Protein AF-A0AAW1JDB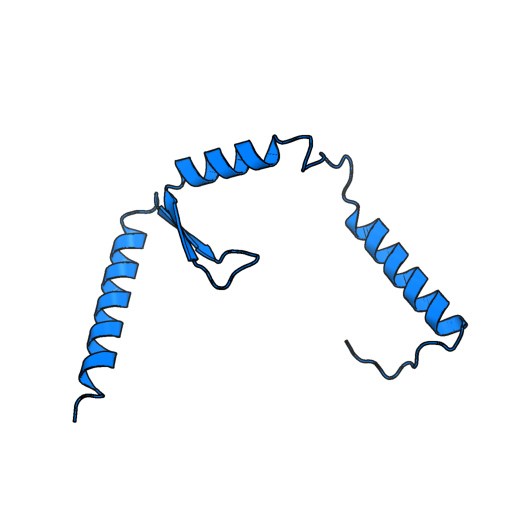0-F1 (afdb_monomer_lite)

Secondary structure (DSSP, 8-state):
--SSHHHHHHHHHHHHHHHHHHH-TTEEEEE-SSSS-EEEEEHHHHHHHHHHHHH-TTT----SS--HHHHHHHHHHHHHHHHHTT-S-TT---

pLDDT: mean 84.38, std 12.78, range [47.09, 95.62]

Foldseek 3Di:
DPPPVVVVVVVVVVVVVVVVCVVCVQWDWDQDDPDRDIDIDGPVVVVVVVVVVQPPPVPDDDDPDDCVVVVVVVVVVVVVVCVVVVVDDPPDDD

Radius of gyration: 23.75 Å; chains: 1; bounding box: 60×23×52 Å

Organism: Popillia japonica (NCBI:txid7064)

Sequence (94 aa):
MKSNEKSDTNCKLVGDVRKFLREHSNVIISRTDKTNSTVCMYVDEYNHKMLELLQDVDVYKILKNDPTTTYERKSNQFIKELKNLGRMSMSTKF

Structure (mmCIF, N/CA/C/O backbone):
data_AF-A0AAW1JDB0-F1
#
_entry.id   AF-A0AAW1JDB0-F1
#
loop_
_atom_site.group_PDB
_atom_site.id
_atom_site.type_symbol
_atom_site.label_atom_id
_atom_site.label_alt_id
_atom_site.label_comp_id
_atom_site.label_asym_id
_atom_site.label_entity_id
_atom_site.label_seq_id
_atom_site.pdbx_PDB_ins_code
_atom_site.Cartn_x
_atom_site.Cartn_y
_atom_site.Cartn_z
_atom_site.occupancy
_atom_site.B_iso_or_equiv
_atom_site.auth_seq_id
_atom_site.auth_comp_id
_atom_site.auth_asym_id
_atom_site.auth_atom_id
_atom_site.pdbx_PDB_model_num
ATOM 1 N N . MET A 1 1 ? 42.987 -17.247 0.116 1.00 47.09 1 MET A N 1
ATOM 2 C CA . MET A 1 1 ? 43.103 -15.831 -0.310 1.00 47.09 1 MET A CA 1
ATOM 3 C C . MET A 1 1 ? 42.086 -15.485 -1.418 1.00 47.09 1 MET A C 1
ATOM 5 O O . MET A 1 1 ? 42.480 -14.972 -2.448 1.00 47.09 1 MET A O 1
ATOM 9 N N . LYS A 1 2 ? 40.779 -15.772 -1.250 1.00 48.91 2 LYS A N 1
ATOM 10 C CA . LYS A 1 2 ? 39.721 -15.484 -2.262 1.00 48.91 2 LYS A CA 1
ATOM 11 C C . LYS A 1 2 ? 38.527 -14.686 -1.702 1.00 48.91 2 LYS A C 1
ATOM 13 O O . LYS A 1 2 ? 37.485 -14.582 -2.341 1.00 48.91 2 LYS A O 1
ATOM 18 N N . SER A 1 3 ? 38.647 -14.176 -0.479 1.00 52.06 3 SER A N 1
ATOM 19 C CA . SER A 1 3 ? 37.551 -13.542 0.263 1.00 52.06 3 SER A CA 1
ATOM 20 C C . SER A 1 3 ? 37.455 -12.024 0.064 1.00 52.06 3 SER A C 1
ATOM 22 O O . SER A 1 3 ? 36.375 -11.488 0.267 1.00 52.06 3 SER A O 1
ATOM 24 N N . ASN A 1 4 ? 38.526 -11.349 -0.377 1.00 56.72 4 ASN A N 1
ATOM 25 C CA . ASN A 1 4 ? 38.585 -9.879 -0.443 1.00 56.72 4 ASN A CA 1
ATOM 26 C C . ASN A 1 4 ? 38.237 -9.283 -1.825 1.00 56.72 4 ASN A C 1
ATOM 28 O O . ASN A 1 4 ? 37.748 -8.170 -1.911 1.00 56.72 4 ASN A O 1
ATOM 32 N N . GLU A 1 5 ? 38.411 -10.021 -2.926 1.00 56.59 5 GLU A N 1
ATOM 33 C CA . GLU A 1 5 ? 38.031 -9.525 -4.267 1.00 56.59 5 GLU A CA 1
ATOM 34 C C . GLU A 1 5 ? 36.511 -9.479 -4.483 1.00 56.59 5 GLU A C 1
ATOM 36 O O . GLU A 1 5 ? 36.004 -8.682 -5.277 1.00 56.59 5 GLU A O 1
ATOM 41 N N . LYS A 1 6 ? 35.764 -10.333 -3.769 1.00 56.75 6 LYS A N 1
ATOM 42 C CA . LYS A 1 6 ? 34.301 -10.425 -3.882 1.00 56.75 6 LYS A CA 1
ATOM 43 C C . LYS A 1 6 ? 33.572 -9.250 -3.222 1.00 56.75 6 LYS A C 1
ATOM 45 O O . LYS A 1 6 ? 32.451 -8.944 -3.622 1.00 56.75 6 LYS A O 1
ATOM 50 N N . SER A 1 7 ? 34.161 -8.594 -2.220 1.00 58.25 7 SER A N 1
ATOM 51 C CA . SER A 1 7 ? 33.568 -7.400 -1.597 1.00 58.25 7 SER A CA 1
ATOM 52 C C . SER A 1 7 ? 33.683 -6.176 -2.505 1.00 58.25 7 SER A C 1
ATOM 54 O O . SER A 1 7 ? 32.718 -5.427 -2.655 1.00 58.25 7 SER A O 1
ATOM 56 N N . ASP A 1 8 ? 34.822 -6.020 -3.180 1.00 62.06 8 ASP A N 1
ATOM 57 C CA . ASP A 1 8 ? 35.105 -4.847 -4.014 1.00 62.06 8 ASP A CA 1
ATOM 58 C C . ASP A 1 8 ? 34.314 -4.858 -5.328 1.00 62.06 8 ASP A C 1
ATOM 60 O O . ASP A 1 8 ? 33.843 -3.819 -5.794 1.00 62.06 8 ASP A O 1
ATOM 64 N N . THR A 1 9 ? 34.097 -6.043 -5.906 1.00 70.38 9 THR A N 1
ATOM 65 C CA . THR A 1 9 ? 33.233 -6.220 -7.087 1.00 70.38 9 THR A CA 1
ATOM 66 C C . THR A 1 9 ? 31.762 -5.948 -6.776 1.00 70.38 9 THR A C 1
ATOM 68 O O . THR A 1 9 ? 31.083 -5.307 -7.577 1.00 70.38 9 THR A O 1
ATOM 71 N N . ASN A 1 10 ? 31.277 -6.346 -5.595 1.00 69.62 10 ASN A N 1
ATOM 72 C CA . ASN A 1 10 ? 29.913 -6.033 -5.161 1.00 69.62 10 ASN A CA 1
ATOM 73 C C . ASN A 1 10 ? 29.696 -4.528 -4.967 1.00 69.62 10 ASN A C 1
ATOM 75 O O . ASN A 1 10 ? 28.653 -4.004 -5.348 1.00 69.62 10 ASN A O 1
ATOM 79 N N . CYS A 1 11 ? 30.681 -3.813 -4.418 1.00 73.38 11 CYS A N 1
ATOM 80 C CA . CYS A 1 11 ? 30.575 -2.369 -4.215 1.00 73.38 11 CYS A CA 1
ATOM 81 C C . CYS A 1 11 ? 30.480 -1.606 -5.551 1.00 73.38 11 CYS A C 1
ATOM 83 O O . CYS A 1 11 ? 29.650 -0.705 -5.696 1.00 73.38 11 CYS A O 1
ATOM 85 N N . LYS A 1 12 ? 31.264 -2.024 -6.558 1.00 81.31 12 LYS A N 1
ATOM 86 C CA . LYS A 1 12 ? 31.193 -1.476 -7.924 1.00 81.31 12 LYS A CA 1
ATOM 87 C C . LYS A 1 12 ? 29.837 -1.747 -8.580 1.00 81.31 12 LYS A C 1
ATOM 89 O O . LYS A 1 12 ? 29.187 -0.809 -9.028 1.00 81.31 12 LYS A O 1
ATOM 94 N N . LEU A 1 13 ? 29.362 -2.992 -8.521 1.00 86.94 13 LEU A N 1
ATOM 95 C CA . LEU A 1 13 ? 28.062 -3.382 -9.070 1.00 86.94 13 LEU A CA 1
ATOM 96 C C . LEU A 1 13 ? 26.903 -2.588 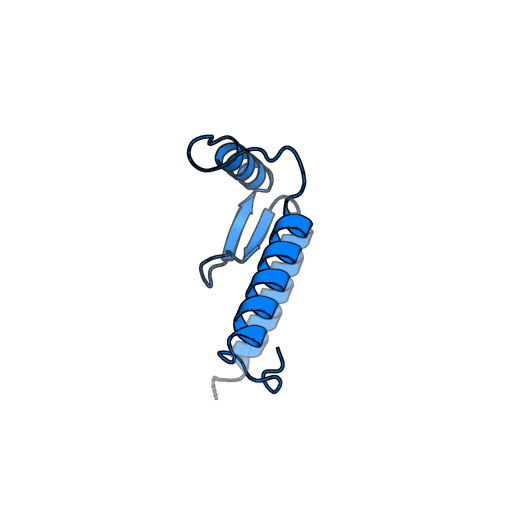-8.446 1.00 86.94 13 LEU A C 1
ATOM 98 O O . LEU A 1 13 ? 26.014 -2.123 -9.153 1.00 86.94 13 LEU A O 1
ATOM 102 N N . VAL A 1 14 ? 26.915 -2.384 -7.125 1.00 87.81 14 VAL A N 1
ATOM 103 C CA . VAL A 1 14 ? 25.898 -1.566 -6.441 1.00 87.81 14 VAL A CA 1
ATOM 104 C C . VAL A 1 14 ? 25.946 -0.110 -6.913 1.00 87.81 14 VAL A C 1
ATOM 106 O O . VAL A 1 14 ? 24.896 0.518 -7.066 1.00 87.81 14 VAL A O 1
ATOM 109 N N . GLY A 1 15 ? 27.142 0.433 -7.155 1.00 88.62 15 GLY A N 1
ATOM 110 C CA . GLY A 1 15 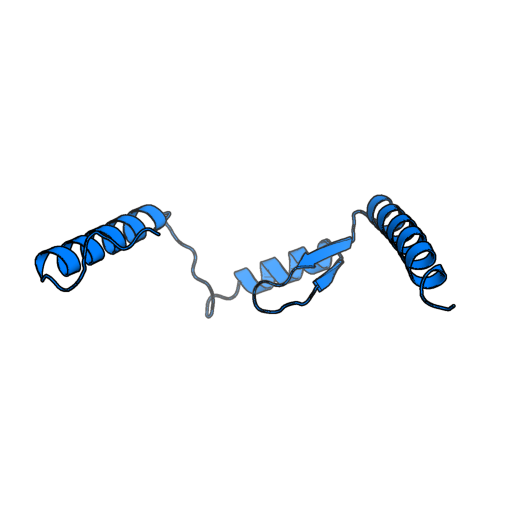? 27.322 1.767 -7.729 1.00 88.62 15 GLY A CA 1
ATOM 111 C C . GLY A 1 15 ? 26.684 1.900 -9.113 1.00 88.62 15 GLY A C 1
ATOM 112 O O . GLY A 1 15 ? 25.921 2.842 -9.347 1.00 88.62 15 GLY A O 1
ATOM 113 N N . ASP A 1 16 ? 26.932 0.923 -9.983 1.00 91.31 16 ASP A N 1
ATOM 114 C CA . ASP A 1 16 ? 26.413 0.891 -11.352 1.00 91.31 16 ASP A CA 1
ATOM 115 C C . ASP A 1 16 ? 24.890 0.723 -11.378 1.00 91.31 16 ASP A C 1
ATOM 117 O O . ASP A 1 16 ? 24.194 1.474 -12.059 1.00 91.31 16 ASP A O 1
ATOM 121 N N . VAL A 1 17 ? 24.344 -0.178 -10.556 1.00 88.31 17 VAL A N 1
ATOM 122 C CA . VAL A 1 17 ? 22.890 -0.369 -10.424 1.00 88.31 17 VAL A CA 1
ATOM 123 C C . VAL A 1 17 ? 22.218 0.894 -9.885 1.00 88.31 17 VAL A C 1
ATOM 125 O O . VAL A 1 17 ? 21.179 1.308 -10.391 1.00 88.31 17 VAL A O 1
ATOM 128 N N . ARG A 1 18 ? 22.815 1.573 -8.897 1.00 88.56 18 ARG A N 1
ATOM 129 C CA . ARG A 1 18 ? 22.287 2.860 -8.410 1.00 88.56 18 ARG A CA 1
ATOM 130 C C . ARG A 1 18 ? 22.299 3.932 -9.493 1.00 88.56 18 ARG A C 1
ATOM 132 O O . ARG A 1 18 ? 21.400 4.766 -9.511 1.00 88.56 18 ARG A O 1
ATOM 139 N N . LYS A 1 19 ? 23.314 3.951 -10.359 1.00 93.25 19 LYS A N 1
ATOM 140 C CA . LYS A 1 19 ? 23.369 4.877 -11.495 1.00 93.25 19 LYS A CA 1
ATOM 141 C C . LYS A 1 19 ? 22.272 4.560 -12.508 1.00 93.25 19 LYS A C 1
ATOM 143 O O . LYS A 1 19 ? 21.505 5.457 -12.833 1.00 93.25 19 LYS A O 1
ATOM 148 N N . PHE A 1 20 ? 22.137 3.293 -12.886 1.00 91.75 20 PHE A N 1
ATOM 149 C CA . PHE A 1 20 ? 21.083 2.814 -13.773 1.00 91.75 20 PHE A CA 1
ATOM 150 C C . PHE A 1 20 ? 19.685 3.207 -13.270 1.00 91.75 20 PHE A C 1
ATOM 152 O O . PHE A 1 20 ? 18.908 3.808 -14.001 1.00 91.75 20 PHE A O 1
ATOM 159 N N . LEU A 1 21 ? 19.378 2.971 -11.991 1.00 89.38 21 LEU A N 1
ATOM 160 C CA . LEU A 1 21 ? 18.065 3.314 -11.427 1.00 89.38 21 LEU A CA 1
ATOM 161 C C . LEU A 1 21 ? 17.796 4.824 -11.370 1.00 89.38 21 LEU A C 1
ATOM 163 O O . LEU A 1 21 ? 16.644 5.240 -11.417 1.00 89.38 21 LEU A O 1
ATOM 167 N N . ARG A 1 22 ? 18.840 5.658 -11.278 1.00 88.44 22 ARG A N 1
ATOM 168 C CA . ARG A 1 22 ? 18.682 7.119 -11.374 1.00 88.44 22 ARG A CA 1
ATOM 169 C C . ARG A 1 22 ? 18.389 7.576 -12.801 1.00 88.44 22 ARG A C 1
ATOM 171 O O . ARG A 1 22 ? 17.660 8.544 -12.975 1.00 88.44 22 ARG A O 1
ATOM 178 N N . GLU A 1 23 ? 18.972 6.911 -13.792 1.00 94.50 23 GLU A N 1
ATOM 179 C CA . GLU A 1 23 ? 18.772 7.215 -15.215 1.00 94.50 23 GLU A CA 1
ATOM 180 C C . GLU A 1 23 ? 17.426 6.677 -15.733 1.00 94.50 23 GLU A C 1
ATOM 182 O O . GLU A 1 23 ? 16.850 7.244 -16.658 1.00 94.50 23 GLU A O 1
ATOM 187 N N . HIS A 1 24 ? 16.888 5.638 -15.089 1.00 91.81 24 HIS A N 1
ATOM 188 C CA . HIS A 1 24 ? 15.637 4.971 -15.449 1.00 91.81 24 HIS A CA 1
ATOM 189 C C . HIS A 1 24 ? 14.594 5.077 -14.327 1.00 91.81 24 HIS A C 1
ATOM 191 O O . HIS A 1 24 ? 14.256 4.097 -13.662 1.00 91.81 24 HIS A O 1
ATOM 197 N N . SER A 1 25 ? 14.045 6.281 -14.135 1.00 88.00 25 SER A N 1
ATOM 198 C CA . SER A 1 25 ? 13.001 6.559 -13.131 1.00 88.00 25 SER A CA 1
ATOM 199 C C . SER A 1 25 ? 11.654 5.877 -13.412 1.00 88.00 25 SER A C 1
ATOM 201 O O . SER A 1 25 ? 10.754 5.914 -12.577 1.00 88.00 25 SER A O 1
ATOM 203 N N . ASN A 1 26 ? 11.512 5.237 -14.573 1.00 93.31 26 ASN A N 1
ATOM 204 C CA . ASN A 1 26 ? 10.340 4.463 -14.967 1.00 93.31 26 ASN A CA 1
ATOM 205 C C . ASN A 1 26 ? 10.323 3.039 -14.388 1.00 93.31 26 ASN A C 1
ATOM 207 O O . ASN A 1 26 ? 9.388 2.296 -14.677 1.00 93.31 26 ASN A O 1
ATOM 211 N N . VAL A 1 27 ? 11.324 2.641 -13.596 1.00 91.88 27 VAL A N 1
ATOM 212 C CA . VAL A 1 27 ? 11.390 1.330 -12.932 1.00 91.88 27 VAL A CA 1
ATOM 213 C C . VAL A 1 27 ? 11.200 1.494 -11.424 1.00 91.88 27 VAL A C 1
ATOM 215 O O . VAL A 1 27 ? 11.916 2.251 -10.771 1.00 91.88 27 VAL A O 1
ATOM 218 N N . ILE A 1 28 ? 10.260 0.741 -10.853 1.00 89.62 28 ILE A N 1
ATOM 219 C CA . ILE A 1 28 ? 10.033 0.632 -9.411 1.00 89.62 28 ILE A CA 1
ATOM 220 C C . ILE A 1 28 ? 10.657 -0.657 -8.896 1.00 89.62 28 ILE A C 1
ATOM 222 O O . ILE A 1 28 ? 10.395 -1.749 -9.404 1.00 89.62 28 ILE A O 1
ATOM 226 N N . ILE A 1 29 ? 11.434 -0.517 -7.824 1.00 90.62 29 ILE A N 1
ATOM 227 C 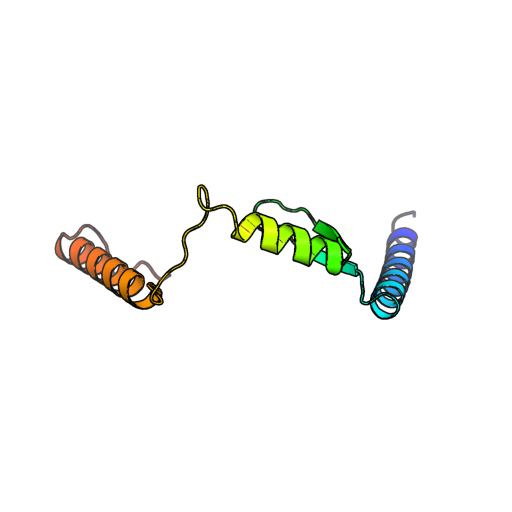CA . ILE A 1 29 ? 11.905 -1.630 -7.007 1.00 90.62 29 ILE A CA 1
ATOM 228 C C . ILE A 1 29 ? 11.271 -1.489 -5.628 1.00 90.62 29 ILE A C 1
ATOM 230 O O . ILE A 1 29 ? 11.538 -0.520 -4.919 1.00 90.62 29 ILE A O 1
ATOM 234 N N . SER A 1 30 ? 10.437 -2.453 -5.247 1.00 87.31 30 SER A N 1
ATOM 235 C CA . SER A 1 30 ? 9.743 -2.454 -3.958 1.00 87.31 30 SER A CA 1
ATOM 236 C C . SER A 1 30 ? 9.914 -3.785 -3.238 1.00 87.31 30 SER A C 1
ATOM 238 O O . SER A 1 30 ? 9.993 -4.851 -3.857 1.00 87.31 30 SER A O 1
ATOM 240 N N . ARG A 1 31 ? 9.978 -3.726 -1.908 1.00 89.44 31 ARG A N 1
ATOM 241 C CA . ARG A 1 31 ? 9.978 -4.921 -1.065 1.00 89.44 31 ARG A CA 1
ATOM 242 C C . ARG A 1 31 ? 8.547 -5.430 -0.932 1.00 89.44 31 ARG A C 1
ATOM 244 O O . ARG A 1 31 ? 7.635 -4.650 -0.681 1.00 89.44 31 ARG A O 1
ATOM 251 N N . THR A 1 32 ? 8.350 -6.735 -1.081 1.00 86.31 32 THR A N 1
ATOM 252 C CA . THR A 1 32 ? 7.020 -7.334 -0.926 1.00 86.31 32 THR A CA 1
ATOM 253 C C . THR A 1 32 ? 6.598 -7.386 0.538 1.00 86.31 32 THR A C 1
ATOM 255 O O . THR A 1 32 ? 7.431 -7.641 1.403 1.00 86.31 32 THR A O 1
ATOM 258 N N . ASP A 1 33 ? 5.300 -7.234 0.788 1.00 77.75 33 ASP A N 1
ATOM 259 C CA . ASP A 1 33 ? 4.703 -7.237 2.131 1.00 77.75 33 ASP A CA 1
ATOM 260 C C . ASP A 1 33 ? 4.797 -8.606 2.840 1.00 77.75 33 ASP A C 1
ATOM 262 O O . ASP A 1 33 ? 5.202 -8.696 3.995 1.00 77.75 33 ASP A O 1
ATOM 266 N N . LYS A 1 34 ? 4.488 -9.704 2.133 1.00 76.75 34 LYS A N 1
ATOM 267 C CA . LYS A 1 34 ? 4.363 -11.047 2.743 1.00 76.75 34 LYS A CA 1
ATOM 268 C C . LYS A 1 34 ? 5.598 -11.943 2.624 1.00 76.75 34 LYS A C 1
ATOM 270 O O . LYS A 1 34 ? 5.698 -12.938 3.335 1.00 76.75 34 LYS A O 1
ATOM 275 N N . THR A 1 35 ? 6.532 -11.625 1.731 1.00 79.00 35 THR A N 1
ATOM 276 C CA . THR A 1 35 ? 7.722 -12.448 1.454 1.00 79.00 35 THR A CA 1
ATOM 277 C C . THR A 1 35 ? 9.004 -11.632 1.595 1.00 79.00 35 THR A C 1
ATOM 279 O O . THR A 1 35 ? 8.998 -10.414 1.439 1.00 79.00 35 THR A O 1
ATOM 282 N N . ASN A 1 36 ? 10.147 -12.281 1.841 1.00 82.56 36 ASN A N 1
ATOM 283 C CA . ASN A 1 36 ? 11.454 -11.616 1.748 1.00 82.56 36 ASN A CA 1
ATOM 284 C C . ASN A 1 36 ? 11.914 -11.495 0.283 1.00 82.56 36 ASN A C 1
ATOM 286 O O . ASN A 1 36 ? 13.034 -11.864 -0.068 1.00 82.56 36 ASN A O 1
ATOM 290 N N . SER A 1 37 ? 11.009 -11.033 -0.574 1.00 87.38 37 SER A N 1
ATOM 291 C CA . SER A 1 37 ? 11.205 -10.906 -2.010 1.00 87.38 37 SER A CA 1
ATOM 292 C C . SER A 1 37 ? 11.203 -9.434 -2.407 1.00 87.38 37 SER A C 1
ATOM 294 O O . SER A 1 37 ? 10.623 -8.576 -1.735 1.00 87.38 37 SER A O 1
ATOM 296 N N . THR A 1 38 ? 11.869 -9.155 -3.520 1.00 90.12 38 THR A N 1
ATOM 297 C CA . THR A 1 38 ? 11.933 -7.829 -4.128 1.00 90.12 38 THR A CA 1
ATOM 298 C C . THR A 1 38 ? 11.262 -7.906 -5.482 1.00 90.12 38 THR A C 1
ATOM 300 O O . THR A 1 38 ? 11.549 -8.807 -6.269 1.00 90.12 38 THR A O 1
ATOM 303 N N . VAL A 1 39 ? 10.376 -6.960 -5.753 1.00 87.06 39 VAL A N 1
ATOM 304 C CA . VAL A 1 39 ? 9.699 -6.844 -7.037 1.00 87.06 39 VAL A CA 1
ATOM 305 C C . VAL A 1 39 ? 10.321 -5.695 -7.809 1.00 87.06 39 VAL A C 1
ATOM 307 O O . VAL A 1 39 ? 10.515 -4.615 -7.256 1.00 87.06 39 VAL A O 1
ATOM 310 N N . CYS A 1 40 ? 10.641 -5.952 -9.074 1.00 90.88 40 CYS A N 1
ATOM 311 C CA . CYS A 1 40 ? 11.134 -4.975 -10.034 1.00 90.88 40 CYS A CA 1
ATOM 312 C C . CYS A 1 40 ? 10.153 -4.940 -11.207 1.00 90.88 40 CYS A C 1
ATOM 314 O O . CYS A 1 40 ? 9.888 -5.985 -11.801 1.00 90.88 40 CYS A O 1
ATOM 316 N N . MET A 1 41 ? 9.584 -3.775 -11.502 1.00 92.50 41 MET A N 1
ATOM 317 C CA . MET A 1 41 ? 8.642 -3.605 -12.610 1.00 92.50 41 MET A CA 1
ATOM 318 C C . MET A 1 41 ? 8.614 -2.162 -13.103 1.00 92.50 41 MET A C 1
ATOM 320 O O . MET A 1 41 ? 9.088 -1.258 -12.413 1.00 92.50 41 MET A O 1
ATOM 324 N N . TYR A 1 42 ? 8.041 -1.934 -14.281 1.00 95.06 42 TYR A N 1
ATOM 325 C CA . TYR A 1 42 ? 7.815 -0.576 -14.759 1.00 95.06 42 TYR A CA 1
ATOM 326 C C . TYR A 1 42 ? 6.722 0.128 -13.947 1.00 95.06 42 TYR A C 1
ATOM 328 O O . TYR A 1 42 ? 5.775 -0.504 -13.480 1.00 95.06 42 TYR A O 1
ATOM 336 N N . VAL A 1 43 ? 6.848 1.446 -13.790 1.00 91.88 43 VAL A N 1
ATOM 337 C CA . VAL A 1 43 ? 5.899 2.291 -13.044 1.00 91.88 43 VAL A CA 1
ATOM 338 C C . VAL A 1 43 ? 4.484 2.157 -13.606 1.00 91.88 43 VAL A C 1
ATOM 340 O O . VAL A 1 43 ? 3.531 2.011 -12.844 1.00 91.88 43 VAL A O 1
ATOM 343 N N . ASP A 1 44 ? 4.344 2.153 -14.930 1.00 94.94 44 ASP A N 1
ATOM 344 C CA . ASP A 1 44 ? 3.035 2.074 -15.582 1.00 94.94 44 ASP A CA 1
ATOM 345 C C . ASP A 1 44 ? 2.366 0.716 -15.340 1.00 94.94 44 ASP A C 1
ATOM 347 O O . ASP A 1 44 ? 1.187 0.653 -14.992 1.00 94.94 44 ASP A O 1
ATOM 351 N N . GLU A 1 45 ? 3.138 -0.370 -15.429 1.00 94.19 45 GLU A N 1
ATOM 352 C CA . GLU A 1 45 ? 2.662 -1.721 -15.114 1.00 94.19 45 GLU A CA 1
ATOM 353 C C . GLU A 1 45 ? 2.292 -1.864 -13.636 1.00 94.19 45 GLU A C 1
ATOM 355 O O . GLU A 1 45 ? 1.279 -2.486 -13.313 1.00 94.19 45 GLU A O 1
ATOM 360 N N . TYR A 1 46 ? 3.089 -1.272 -12.739 1.00 93.12 46 TYR A N 1
ATOM 361 C CA . TYR A 1 46 ? 2.806 -1.246 -11.306 1.00 93.12 46 TYR A CA 1
ATOM 362 C C . TYR A 1 46 ? 1.474 -0.564 -11.029 1.00 93.12 46 TYR A C 1
ATOM 364 O O . TYR A 1 46 ? 0.610 -1.138 -10.368 1.00 93.12 46 TYR A O 1
ATOM 372 N N . ASN A 1 47 ? 1.293 0.643 -11.562 1.00 93.06 47 ASN A N 1
ATOM 373 C CA . ASN A 1 47 ? 0.084 1.426 -11.354 1.00 93.06 47 ASN A CA 1
ATOM 374 C C . ASN A 1 47 ? -1.140 0.719 -11.935 1.00 93.06 47 ASN A C 1
ATOM 376 O O . ASN A 1 47 ? -2.178 0.675 -11.278 1.00 93.06 47 ASN A O 1
ATOM 380 N N . HIS A 1 48 ? -1.013 0.128 -13.125 1.00 95.25 48 HIS A N 1
ATOM 381 C CA . HIS A 1 48 ? -2.095 -0.628 -13.742 1.00 95.25 48 HIS A CA 1
ATOM 382 C C . HIS A 1 48 ? -2.522 -1.815 -12.872 1.00 95.25 48 HIS A C 1
ATOM 384 O O . HIS A 1 48 ? -3.687 -1.895 -12.492 1.00 95.25 48 HIS A O 1
ATOM 390 N N . LYS A 1 49 ? -1.573 -2.671 -12.469 1.00 92.81 49 LYS A N 1
ATOM 391 C CA . LYS A 1 49 ? -1.854 -3.838 -11.616 1.00 92.81 49 LYS A CA 1
ATOM 392 C C . LYS A 1 49 ? -2.385 -3.445 -10.242 1.00 92.81 49 LYS A C 1
ATOM 394 O O . LYS A 1 49 ? -3.263 -4.110 -9.706 1.00 92.81 49 LYS A O 1
ATOM 399 N N . MET A 1 50 ? -1.853 -2.374 -9.654 1.00 91.06 50 MET A N 1
ATOM 400 C CA . MET A 1 50 ? -2.321 -1.864 -8.366 1.00 91.06 50 MET A CA 1
ATOM 401 C C . MET A 1 50 ? -3.780 -1.405 -8.462 1.00 91.06 50 MET A C 1
ATOM 403 O O . MET A 1 50 ? -4.582 -1.744 -7.597 1.00 91.06 50 MET A O 1
ATOM 407 N N . LEU A 1 51 ? -4.134 -0.646 -9.501 1.00 92.75 51 LEU A N 1
ATOM 408 C CA . LEU A 1 51 ? -5.503 -0.175 -9.697 1.00 92.75 51 LEU A CA 1
ATOM 409 C C . LEU A 1 51 ? -6.459 -1.320 -10.031 1.00 92.75 51 LEU A C 1
ATOM 411 O O . LEU A 1 51 ? -7.553 -1.348 -9.480 1.00 92.75 51 LEU A O 1
ATOM 415 N N . GLU A 1 52 ? -6.041 -2.265 -10.872 1.00 93.56 52 GLU A N 1
ATOM 416 C CA . GLU A 1 52 ? -6.798 -3.483 -11.179 1.00 93.56 52 GLU A CA 1
ATOM 417 C C . GLU A 1 52 ? -7.116 -4.267 -9.897 1.00 93.56 52 GLU A C 1
ATOM 419 O O . GLU A 1 52 ? -8.273 -4.585 -9.634 1.00 93.56 52 GLU A O 1
ATOM 424 N N . LEU A 1 53 ? -6.112 -4.483 -9.041 1.00 91.06 53 LEU A N 1
ATOM 425 C CA . LEU A 1 53 ? -6.283 -5.179 -7.767 1.00 91.06 53 LEU A CA 1
ATOM 426 C C . LEU A 1 53 ? -7.247 -4.444 -6.821 1.00 91.06 53 LEU A C 1
ATOM 428 O O . LEU A 1 53 ? -8.043 -5.080 -6.138 1.00 91.06 53 LEU A O 1
ATOM 432 N N . LEU A 1 54 ? -7.187 -3.110 -6.767 1.00 90.00 54 LEU A N 1
ATOM 433 C CA . LEU A 1 54 ? -8.057 -2.298 -5.907 1.00 90.00 54 LEU A CA 1
ATOM 434 C C . LEU A 1 54 ? -9.498 -2.178 -6.424 1.00 90.00 54 LEU A C 1
ATOM 436 O O . LEU A 1 54 ? -10.384 -1.804 -5.655 1.00 90.00 54 LEU A O 1
ATOM 440 N N . GLN A 1 55 ? -9.733 -2.454 -7.708 1.00 90.81 55 GLN A N 1
ATOM 441 C CA . GLN A 1 55 ? -11.069 -2.463 -8.307 1.00 90.81 55 GLN A CA 1
ATOM 442 C C . GLN A 1 55 ? -11.837 -3.759 -8.026 1.00 90.81 55 GLN A C 1
ATOM 444 O O . GLN A 1 55 ? -13.054 -3.782 -8.210 1.00 90.81 55 GLN A O 1
ATOM 449 N N . ASP A 1 56 ? -11.156 -4.809 -7.565 1.00 92.50 56 ASP A N 1
ATOM 450 C CA . ASP A 1 56 ? -11.784 -6.069 -7.184 1.00 92.50 56 ASP A CA 1
ATOM 451 C C . ASP A 1 56 ? -12.678 -5.884 -5.944 1.00 92.50 56 ASP A C 1
ATOM 453 O O . ASP A 1 56 ? -12.209 -5.730 -4.811 1.00 92.50 56 ASP A O 1
ATOM 457 N N . VAL A 1 57 ? -13.992 -5.902 -6.184 1.00 86.75 57 VAL A N 1
ATOM 458 C CA . VAL A 1 57 ? -15.039 -5.730 -5.169 1.00 86.75 57 VAL A CA 1
ATOM 459 C C . VAL A 1 57 ? -15.263 -6.968 -4.302 1.00 86.75 57 VAL A C 1
ATOM 461 O O . VAL A 1 57 ? -15.862 -6.845 -3.230 1.00 86.75 57 VAL A O 1
ATOM 464 N N . ASP A 1 58 ? -14.796 -8.140 -4.740 1.00 89.69 58 ASP A N 1
ATOM 465 C CA . ASP A 1 58 ? -14.896 -9.376 -3.964 1.00 89.69 58 ASP A CA 1
ATOM 466 C C . ASP A 1 58 ? -13.830 -9.403 -2.859 1.00 89.69 58 ASP A C 1
ATOM 468 O O . ASP A 1 58 ? -14.058 -9.946 -1.774 1.00 89.69 58 ASP A O 1
ATOM 472 N N . VAL A 1 59 ? -12.677 -8.769 -3.106 1.00 89.88 59 VAL A N 1
ATOM 473 C CA . VAL A 1 59 ? -11.545 -8.720 -2.167 1.00 89.88 59 VAL A CA 1
ATOM 474 C C . VAL A 1 59 ? -11.510 -7.422 -1.356 1.00 89.88 59 VAL A C 1
ATOM 476 O O . VAL A 1 59 ? -11.265 -7.461 -0.145 1.00 89.88 59 VAL A O 1
ATOM 479 N N . TYR A 1 60 ? -11.752 -6.268 -1.985 1.00 90.19 60 TYR A N 1
ATOM 480 C CA . TYR A 1 60 ? -11.621 -4.954 -1.355 1.00 90.19 60 TYR A CA 1
ATOM 481 C C . TYR A 1 60 ? -12.950 -4.201 -1.280 1.00 90.19 60 TYR A C 1
ATOM 483 O O . TYR A 1 60 ? -13.820 -4.290 -2.139 1.00 90.19 60 TYR A O 1
ATOM 491 N N . LYS A 1 61 ? -13.103 -3.391 -0.225 1.00 88.31 61 LYS A N 1
ATOM 492 C CA . LYS A 1 61 ? -14.286 -2.554 -0.010 1.00 88.31 61 LYS A CA 1
ATOM 493 C C . LYS A 1 61 ? -13.890 -1.113 0.264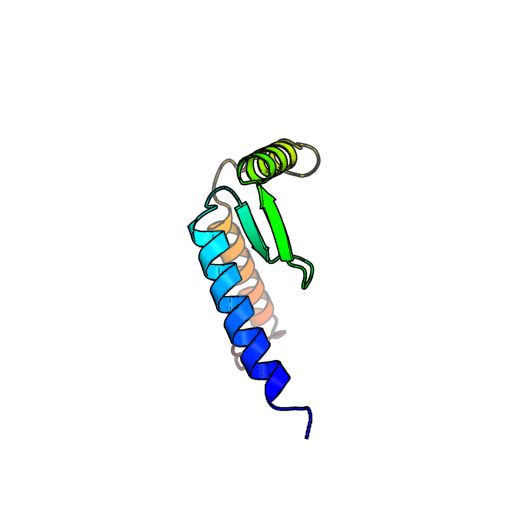 1.00 88.31 61 LYS A C 1
ATOM 495 O O . LYS A 1 61 ? -13.105 -0.838 1.169 1.00 88.31 61 LYS A O 1
ATOM 500 N N . ILE A 1 62 ? -14.522 -0.187 -0.453 1.00 88.31 62 ILE A N 1
ATOM 501 C CA . ILE A 1 62 ? -14.365 1.250 -0.221 1.00 88.31 62 ILE A CA 1
ATOM 502 C C . ILE A 1 62 ? -14.919 1.607 1.165 1.00 88.31 62 ILE A C 1
ATOM 504 O O . ILE A 1 62 ? -16.084 1.343 1.486 1.00 88.31 62 ILE A O 1
ATOM 508 N N . LEU A 1 63 ? -14.080 2.228 1.992 1.00 88.44 63 LEU A N 1
ATOM 509 C CA . LEU A 1 63 ? -14.459 2.713 3.314 1.00 88.44 63 LEU A CA 1
ATOM 510 C C . LEU A 1 63 ? -14.997 4.144 3.209 1.00 88.44 63 LEU A C 1
ATOM 512 O O . LEU A 1 63 ? -14.379 5.004 2.594 1.00 88.44 63 LEU A O 1
ATOM 516 N N . LYS A 1 64 ? -16.157 4.402 3.826 1.00 88.56 64 LYS A N 1
ATOM 517 C CA . LYS A 1 64 ? -16.783 5.739 3.840 1.00 88.56 64 LYS A CA 1
ATOM 518 C C . LYS A 1 64 ? -16.097 6.715 4.798 1.00 88.56 64 LYS A C 1
ATOM 520 O O . LYS A 1 64 ? -16.119 7.910 4.554 1.00 88.56 64 LYS A O 1
ATOM 525 N N . ASN A 1 65 ? -15.540 6.196 5.889 1.00 90.50 65 ASN A N 1
ATOM 526 C CA . ASN A 1 65 ? -14.866 6.948 6.942 1.00 90.50 65 ASN A CA 1
ATOM 527 C C . ASN A 1 65 ? -13.641 6.156 7.391 1.00 90.50 65 ASN A C 1
ATOM 529 O O . ASN A 1 65 ? -13.661 4.924 7.321 1.00 90.50 65 ASN A O 1
ATOM 533 N N . ASP A 1 66 ? -12.629 6.847 7.905 1.00 89.69 66 ASP A N 1
ATOM 534 C CA . ASP A 1 66 ? -11.472 6.207 8.527 1.00 89.69 66 ASP A CA 1
ATOM 535 C C . ASP A 1 66 ? -11.900 5.453 9.807 1.00 89.69 66 ASP A C 1
ATOM 537 O O . ASP A 1 66 ? -12.375 6.073 10.767 1.00 89.69 66 ASP A O 1
ATOM 541 N N . PRO A 1 67 ? -11.781 4.111 9.853 1.00 92.06 67 PRO A N 1
ATOM 542 C CA . PRO A 1 67 ? -12.190 3.328 11.010 1.00 92.06 67 PRO A CA 1
ATOM 543 C C . PRO A 1 67 ? -11.108 3.259 12.100 1.00 92.06 67 PRO A C 1
ATOM 545 O O . PRO A 1 67 ? -11.371 2.675 13.154 1.00 92.06 67 PRO A O 1
ATOM 548 N N . THR A 1 68 ? -9.919 3.838 11.886 1.00 92.94 68 THR A N 1
ATOM 549 C CA . THR A 1 68 ? -8.747 3.714 12.770 1.00 92.94 68 THR A CA 1
ATOM 550 C C . THR A 1 68 ? -9.081 4.054 14.218 1.00 92.94 68 THR A C 1
ATOM 552 O O . THR A 1 68 ? -8.909 3.217 15.103 1.00 92.94 68 THR A O 1
ATOM 555 N N . THR A 1 69 ? -9.687 5.218 14.469 1.00 92.44 69 THR A N 1
ATOM 556 C CA . THR A 1 69 ? -10.078 5.644 15.825 1.00 92.44 69 THR A CA 1
ATOM 557 C C . THR A 1 69 ? -11.099 4.697 16.461 1.00 92.44 69 THR A C 1
ATOM 559 O O . THR A 1 69 ? -11.102 4.472 17.673 1.00 92.44 69 THR A O 1
ATOM 562 N N . THR A 1 70 ? -11.981 4.106 15.650 1.00 93.12 70 THR A N 1
ATOM 563 C CA . THR A 1 70 ? -12.974 3.146 16.144 1.00 93.12 70 THR A CA 1
ATOM 564 C C . THR A 1 70 ? -12.302 1.853 16.590 1.00 93.12 70 THR A C 1
ATOM 566 O O . THR A 1 70 ? -12.644 1.328 17.652 1.00 93.12 70 THR A O 1
ATOM 569 N N . TYR A 1 71 ? -11.353 1.343 15.803 1.00 94.56 71 TYR A N 1
ATOM 570 C CA . TYR A 1 71 ? -10.588 0.152 16.162 1.00 94.56 71 TYR A CA 1
ATOM 571 C C . TYR A 1 71 ? -9.695 0.398 17.372 1.00 94.56 71 TYR A C 1
ATOM 573 O O . TYR A 1 71 ? -9.703 -0.415 18.290 1.00 94.56 71 TYR A O 1
ATOM 581 N N . GLU A 1 72 ? -9.024 1.544 17.435 1.00 95.12 72 GLU A N 1
ATOM 582 C CA . GLU A 1 72 ? -8.211 1.931 18.586 1.00 95.12 72 GLU A CA 1
ATOM 583 C C . GLU A 1 72 ? -9.044 1.951 19.874 1.00 95.12 72 GLU A C 1
ATOM 585 O O . GLU A 1 72 ? -8.683 1.328 20.874 1.00 95.12 72 GLU A O 1
ATOM 590 N N . ARG A 1 73 ? -10.220 2.590 19.843 1.00 94.88 73 ARG A N 1
ATOM 591 C CA . ARG A 1 73 ? -11.120 2.630 21.000 1.00 94.88 73 ARG A CA 1
ATOM 592 C C . ARG A 1 73 ? -11.571 1.234 21.423 1.00 94.88 73 ARG A C 1
ATOM 594 O O . ARG A 1 73 ? -11.589 0.951 22.619 1.00 94.88 73 ARG A O 1
ATOM 601 N N . LYS A 1 74 ? -11.928 0.370 20.466 1.00 95.62 74 LYS A N 1
ATOM 602 C CA . LYS A 1 74 ? -12.334 -1.018 20.745 1.00 95.62 74 LYS A CA 1
ATOM 603 C C . LYS A 1 74 ? -11.194 -1.821 21.367 1.00 95.62 74 LYS A C 1
ATOM 605 O O . LYS A 1 74 ? -11.417 -2.484 22.374 1.00 95.62 74 LYS A O 1
ATOM 610 N N . SER A 1 75 ? -9.982 -1.714 20.828 1.00 94.25 75 SER A N 1
ATOM 611 C CA . SER A 1 75 ? -8.794 -2.368 21.385 1.00 94.25 75 SER A CA 1
ATOM 612 C C . SER A 1 75 ? -8.506 -1.887 22.806 1.00 94.25 75 SER A C 1
ATOM 614 O O . SER A 1 75 ? -8.345 -2.697 23.717 1.00 94.25 75 SER A O 1
ATOM 616 N N . ASN A 1 76 ? -8.540 -0.572 23.036 1.00 92.94 76 ASN A N 1
ATOM 617 C CA . ASN A 1 76 ? -8.337 0.012 24.361 1.00 92.94 76 ASN A CA 1
ATOM 618 C C . ASN A 1 76 ? -9.417 -0.420 25.361 1.00 92.94 76 ASN A C 1
ATOM 620 O O . ASN A 1 76 ? -9.119 -0.657 26.532 1.00 92.94 76 ASN A O 1
ATOM 624 N N . GLN A 1 77 ? -10.672 -0.532 24.922 1.00 93.81 77 GLN A N 1
ATOM 625 C CA . GLN A 1 77 ? -11.759 -1.045 25.750 1.00 93.81 77 GLN A CA 1
ATOM 626 C C . GLN A 1 77 ? -11.542 -2.520 26.104 1.00 93.81 77 GLN A C 1
ATOM 628 O O . GLN A 1 77 ? -11.620 -2.873 27.278 1.00 93.81 77 GLN A O 1
ATOM 633 N N . PHE A 1 78 ? -11.203 -3.355 25.124 1.00 92.69 78 PHE A N 1
ATOM 634 C CA . PHE A 1 78 ? -10.941 -4.775 25.338 1.00 92.69 78 PHE A CA 1
ATOM 635 C C . PHE A 1 78 ? -9.802 -5.004 26.346 1.00 92.69 78 PHE A C 1
ATOM 637 O O . PHE A 1 78 ? -9.936 -5.793 27.279 1.00 92.69 78 PHE A O 1
ATOM 644 N N . ILE A 1 79 ? -8.714 -4.235 26.237 1.00 90.94 79 ILE A N 1
ATOM 645 C CA . ILE A 1 79 ? -7.601 -4.278 27.198 1.00 90.94 79 ILE A CA 1
ATOM 646 C C . ILE A 1 79 ? -8.068 -3.875 28.609 1.00 90.94 79 ILE A C 1
ATOM 648 O O . ILE A 1 79 ? -7.684 -4.508 29.594 1.00 90.94 79 ILE A O 1
ATOM 652 N N . LYS A 1 80 ? -8.921 -2.847 28.735 1.00 88.62 80 LYS A N 1
ATOM 653 C CA . LYS A 1 80 ? -9.495 -2.441 30.032 1.00 88.62 80 LYS A CA 1
ATOM 654 C C . LYS A 1 80 ? -10.387 -3.525 30.636 1.00 88.62 80 LYS A C 1
ATOM 656 O O . LYS A 1 80 ? -10.315 -3.754 31.839 1.00 88.62 80 LYS A O 1
ATOM 661 N N . GLU A 1 81 ? -11.204 -4.197 29.831 1.00 91.44 81 GLU A N 1
ATOM 662 C CA . GLU A 1 81 ? -12.054 -5.301 30.291 1.00 91.44 81 GLU A CA 1
ATOM 663 C C . GLU A 1 81 ? -11.203 -6.459 30.822 1.00 91.44 81 GLU A C 1
ATOM 665 O O . GLU A 1 81 ? -11.399 -6.897 31.956 1.00 91.44 81 GLU A O 1
ATOM 670 N N . LEU A 1 82 ? -10.190 -6.890 30.064 1.00 89.69 82 LEU A N 1
ATOM 671 C CA . LEU A 1 82 ? -9.260 -7.943 30.487 1.00 89.69 82 LEU A CA 1
ATOM 672 C C . LEU A 1 82 ? -8.511 -7.593 31.778 1.00 89.69 82 LEU A C 1
ATOM 674 O O . LEU A 1 82 ? -8.309 -8.462 32.634 1.00 89.69 82 LEU A O 1
ATOM 678 N N . LYS A 1 83 ? -8.144 -6.318 31.946 1.00 86.25 83 LYS A N 1
ATOM 679 C CA . LYS A 1 83 ? -7.575 -5.800 33.194 1.00 86.25 83 LYS A CA 1
ATOM 680 C C . LYS A 1 83 ? -8.562 -5.931 34.354 1.00 86.25 83 LYS A C 1
ATOM 682 O O . LYS A 1 83 ? -8.192 -6.444 35.406 1.00 86.25 83 LYS A O 1
ATOM 687 N N . ASN A 1 84 ? -9.806 -5.493 34.168 1.00 87.00 84 ASN A N 1
ATOM 688 C CA . ASN A 1 84 ? -10.831 -5.535 35.214 1.00 87.00 84 ASN A CA 1
ATOM 689 C C . ASN A 1 84 ? -11.188 -6.972 35.625 1.00 87.00 84 ASN A C 1
ATOM 691 O O . ASN A 1 84 ? -11.491 -7.223 36.786 1.00 87.00 84 ASN A O 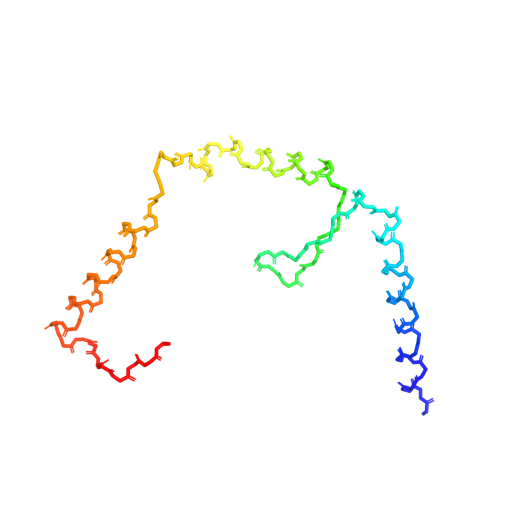1
ATOM 695 N N . LEU A 1 85 ? -11.094 -7.923 34.693 1.00 91.31 85 LEU A N 1
ATOM 696 C CA . LEU A 1 85 ? -11.274 -9.358 34.938 1.00 91.31 85 LEU A CA 1
ATOM 697 C C . LEU A 1 85 ? -10.058 -10.021 35.618 1.00 91.31 85 LEU A C 1
ATOM 699 O O . LEU A 1 85 ? -10.078 -11.231 35.846 1.00 91.31 85 LEU A O 1
ATOM 703 N N . GLY A 1 86 ? -8.983 -9.273 35.897 1.00 86.19 86 GLY A N 1
ATOM 704 C CA . GLY A 1 86 ? -7.750 -9.796 36.497 1.00 86.19 86 GLY A CA 1
ATOM 705 C C . GLY A 1 86 ? -6.975 -10.756 35.588 1.00 86.19 86 GLY A C 1
ATOM 706 O O . GLY A 1 86 ? -6.125 -11.504 36.063 1.00 86.19 86 GLY A O 1
ATOM 707 N N . ARG A 1 87 ? -7.265 -10.762 34.280 1.00 82.56 87 ARG A N 1
ATOM 708 C CA . ARG A 1 87 ? -6.632 -11.652 33.290 1.00 82.56 87 ARG A CA 1
ATOM 709 C C . ARG A 1 87 ? -5.343 -11.071 32.704 1.00 82.56 87 ARG A C 1
ATOM 711 O O . ARG A 1 87 ? -4.674 -11.752 31.935 1.00 82.56 87 ARG A O 1
ATOM 718 N N . MET A 1 88 ? -4.992 -9.835 33.065 1.00 77.62 88 MET A N 1
ATOM 719 C CA . MET A 1 88 ? -3.780 -9.142 32.623 1.00 77.62 88 MET A CA 1
ATOM 720 C C . MET A 1 88 ? -3.093 -8.410 33.783 1.00 77.62 88 MET A C 1
ATOM 722 O O . MET A 1 88 ? -3.744 -7.725 34.571 1.00 77.62 88 MET A O 1
ATOM 726 N N . SER A 1 89 ? -1.765 -8.531 33.851 1.00 70.81 89 SER A N 1
ATOM 727 C CA . SER A 1 89 ? -0.893 -7.809 34.787 1.00 70.81 89 SER A CA 1
ATOM 728 C C . SER A 1 89 ? -0.357 -6.521 34.150 1.00 70.81 89 SER A C 1
ATOM 730 O O . SER A 1 89 ? -0.091 -6.475 32.952 1.00 70.81 89 SER A O 1
ATOM 732 N N . MET A 1 90 ? -0.147 -5.477 34.958 1.00 65.12 90 MET A N 1
ATOM 733 C CA . MET A 1 90 ? 0.342 -4.160 34.517 1.00 65.12 90 MET A CA 1
ATOM 734 C C . MET A 1 90 ? 1.833 -4.134 34.119 1.00 65.12 90 MET A C 1
ATOM 736 O O . MET A 1 90 ? 2.323 -3.084 33.712 1.00 65.12 90 MET A O 1
ATOM 740 N N . SER A 1 91 ? 2.579 -5.242 34.251 1.00 63.97 91 SER A N 1
ATOM 741 C CA . SER A 1 91 ? 4.026 -5.264 33.970 1.00 63.97 91 SER A CA 1
ATOM 742 C C . SER A 1 91 ? 4.387 -5.495 32.501 1.00 63.97 91 SER A C 1
ATOM 744 O O . SER A 1 91 ? 5.567 -5.432 32.154 1.00 63.97 91 SER A O 1
ATOM 746 N N . THR A 1 92 ? 3.416 -5.786 31.633 1.00 58.50 92 THR A N 1
ATOM 747 C CA . THR A 1 92 ? 3.676 -6.025 30.210 1.00 58.50 92 THR A CA 1
ATOM 748 C C . THR A 1 92 ? 3.891 -4.690 29.499 1.00 58.50 92 THR A C 1
ATOM 750 O O . THR A 1 92 ? 2.938 -4.007 29.130 1.00 58.50 92 THR A O 1
ATOM 753 N N . LYS A 1 93 ? 5.160 -4.299 29.349 1.00 49.25 93 LYS A N 1
ATOM 754 C CA . LYS A 1 93 ? 5.568 -3.185 28.486 1.00 49.25 93 LYS A CA 1
ATOM 755 C C . LYS A 1 93 ? 5.540 -3.657 27.031 1.00 49.25 93 LYS A C 1
ATOM 757 O O . LYS A 1 93 ? 6.196 -4.648 26.717 1.00 49.25 93 LYS A O 1
ATOM 762 N N . PHE A 1 94 ? 4.778 -2.957 26.198 1.00 50.91 94 PHE A N 1
ATOM 763 C CA . PHE A 1 94 ? 4.861 -3.026 24.739 1.00 50.91 94 PHE A CA 1
ATOM 764 C C . PHE A 1 94 ? 5.746 -1.889 24.234 1.00 50.91 94 PHE A C 1
ATOM 766 O O . PHE A 1 94 ? 5.701 -0.807 24.868 1.00 50.91 94 PHE A O 1
#